Protein AF-A0A6A1QEK7-F1 (afdb_monomer_lite)

Secondary structure (DSSP, 8-state):
-----------S-HHHHHHHHHHHHHHH--S--------TT-SSEEEESEEESB---S--TTS---GGGBSSTT--SEEE-SS-HHHHHTT--BTTB-EEEES---

InterPro domains:
  IPR016125 Peptidase C15, pyroglutamyl peptidase I-like [PF01470] (7-106)
  IPR016125 Peptidase C15, pyroglutamyl peptidase I-like [PTHR23402] (3-106)
  IPR036440 Peptidase C15, pyroglutamyl peptidase I-like superfamily [G3DSA:3.40.630.20] (1-106)
  IPR036440 Peptidase C15, pyroglutamyl peptidase I-like superfamily [SSF53182] (3-106)

pLDDT: mean 95.24, std 3.4, range [68.69, 98.19]

Sequence (106 aa):
MEVELQILQLPVDYREVKQRVTRIWEDLQPQLVVHVGMDPAAKAIFLEQCGKNWGYGDADIRGFHPECGVCLPDGPEVIASGVSMRAVSRRAVVEGVEVAFSRDAG

Organism: Balaenoptera physalus (NCBI:txid9770)

Foldseek 3Di:
DDDDDDDDDDAQDLVRNVVVVVVCCVPVVDPDDDDDDDDPPDQAAEDEFKDAQADQADAGPVRDTDPPRGSDVVDDGMDGDPDDLVVVLVVDDDPPHRYYYDHYPD

Radius of gyration: 15.32 Å; chains: 1; bounding box: 40×28×42 Å

Structure (mmCIF, N/CA/C/O backbone):
data_AF-A0A6A1QEK7-F1
#
_entry.id   AF-A0A6A1QEK7-F1
#
loop_
_atom_site.group_PDB
_atom_site.id
_atom_site.type_symbol
_atom_site.label_atom_id
_atom_site.label_alt_id
_atom_site.label_comp_id
_atom_site.label_asym_id
_atom_site.label_entity_id
_atom_site.label_seq_id
_atom_site.pdbx_PDB_ins_code
_atom_site.Cartn_x
_atom_site.Cartn_y
_atom_site.Cartn_z
_atom_site.occupancy
_atom_site.B_iso_or_equiv
_atom_site.auth_seq_id
_atom_site.auth_comp_id
_atom_site.auth_asym_id
_atom_site.auth_atom_id
_atom_site.pdbx_PDB_model_num
ATOM 1 N N . MET A 1 1 ? -23.387 -10.502 9.669 1.00 68.69 1 MET A N 1
ATOM 2 C CA . MET A 1 1 ? -22.440 -10.816 8.583 1.00 68.69 1 MET A CA 1
ATOM 3 C C . MET A 1 1 ? -21.162 -11.273 9.235 1.00 68.69 1 MET A C 1
ATOM 5 O O . MET A 1 1 ? -20.678 -10.574 10.116 1.00 68.69 1 MET A O 1
ATOM 9 N N . GLU A 1 2 ? -20.688 -12.449 8.859 1.00 87.31 2 GLU A N 1
ATOM 10 C CA . GLU A 1 2 ? -19.377 -12.945 9.260 1.00 87.31 2 GLU A CA 1
ATOM 11 C C . GLU A 1 2 ? -18.343 -12.367 8.290 1.00 87.31 2 GLU A C 1
ATOM 13 O O . GLU A 1 2 ? -18.608 -12.283 7.091 1.00 87.31 2 GLU A O 1
ATOM 18 N N . VAL A 1 3 ? -17.228 -11.868 8.819 1.00 93.44 3 VAL A N 1
ATOM 19 C CA . VAL A 1 3 ? -16.130 -11.320 8.017 1.00 93.44 3 VAL A CA 1
ATOM 20 C C . VAL A 1 3 ? -15.020 -12.356 8.020 1.00 93.44 3 VAL A C 1
ATOM 22 O O . VAL A 1 3 ? -14.473 -12.658 9.079 1.00 93.44 3 VAL A O 1
ATOM 25 N N . GLU A 1 4 ? -14.681 -12.880 6.847 1.00 95.31 4 GLU A N 1
ATOM 26 C CA . GLU A 1 4 ? -13.492 -13.707 6.669 1.00 95.31 4 GLU A CA 1
ATOM 27 C C . GLU A 1 4 ? -12.284 -12.794 6.429 1.00 95.31 4 GLU A C 1
ATOM 29 O O . GLU A 1 4 ? -12.252 -12.019 5.473 1.00 95.31 4 GLU A O 1
ATOM 34 N N . LEU A 1 5 ? -11.294 -12.860 7.321 1.00 96.12 5 LEU A N 1
ATOM 35 C CA . LEU A 1 5 ? -10.054 -12.101 7.197 1.00 96.12 5 LEU A CA 1
ATOM 36 C C . LEU A 1 5 ? -8.957 -12.991 6.613 1.00 96.12 5 LEU A C 1
ATOM 38 O O . LEU A 1 5 ? -8.535 -13.953 7.254 1.00 96.12 5 LEU A O 1
ATOM 42 N N . GLN A 1 6 ? -8.435 -12.613 5.447 1.00 96.56 6 GLN A N 1
ATOM 43 C CA . GLN A 1 6 ? -7.228 -13.210 4.877 1.00 96.56 6 GLN A CA 1
ATOM 44 C C . GLN A 1 6 ? -6.058 -12.227 4.958 1.00 96.56 6 GLN A C 1
ATOM 46 O O . GLN A 1 6 ? -6.164 -11.078 4.530 1.00 96.56 6 GLN A O 1
ATOM 51 N N . ILE A 1 7 ? -4.935 -12.684 5.518 1.00 97.25 7 ILE A N 1
ATOM 52 C CA . ILE A 1 7 ? -3.717 -11.884 5.687 1.00 97.25 7 ILE A CA 1
ATOM 53 C C . ILE A 1 7 ? -2.649 -12.438 4.752 1.00 97.25 7 ILE A C 1
ATOM 55 O O . ILE A 1 7 ? -2.255 -13.598 4.867 1.00 97.25 7 ILE A O 1
ATOM 59 N N . LEU A 1 8 ? -2.167 -11.596 3.841 1.00 97.19 8 LEU A N 1
ATOM 60 C CA . LEU A 1 8 ? -1.175 -11.956 2.834 1.00 97.19 8 LEU A CA 1
ATOM 61 C C . LEU A 1 8 ? -0.005 -10.977 2.888 1.00 97.19 8 LEU A C 1
ATOM 63 O O . LEU A 1 8 ? -0.201 -9.770 3.024 1.00 97.19 8 LEU A O 1
ATOM 67 N N . GLN A 1 9 ? 1.214 -11.495 2.750 1.00 97.12 9 GLN A N 1
ATOM 68 C CA . GLN A 1 9 ? 2.422 -10.677 2.704 1.00 97.12 9 GLN A CA 1
ATOM 69 C C . GLN A 1 9 ? 2.872 -10.460 1.258 1.00 97.12 9 GLN A C 1
ATOM 71 O O . GLN A 1 9 ? 3.000 -11.405 0.470 1.00 97.12 9 GLN A O 1
ATOM 76 N N . LEU 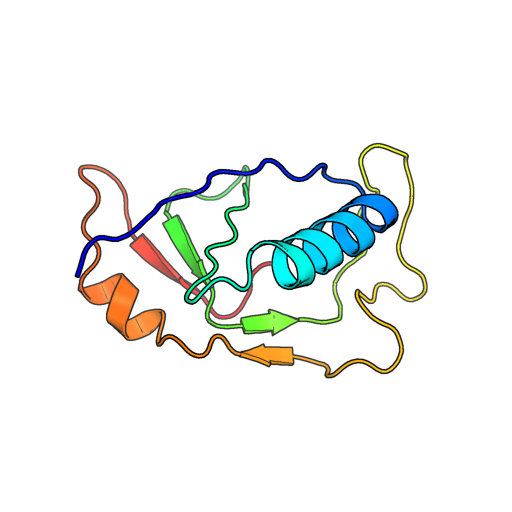A 1 10 ? 3.143 -9.201 0.925 1.00 97.56 10 LEU A N 1
ATOM 77 C CA . LEU A 1 10 ? 3.681 -8.791 -0.366 1.00 97.56 10 LEU A CA 1
ATOM 78 C C . LEU A 1 10 ? 5.174 -8.461 -0.222 1.00 97.56 10 LEU A C 1
ATOM 80 O O . LEU A 1 10 ? 5.558 -7.831 0.765 1.00 97.56 10 LEU A O 1
ATOM 84 N N . PRO A 1 11 ? 6.028 -8.883 -1.171 1.00 97.19 11 PRO A N 1
ATOM 85 C CA . PRO A 1 11 ? 7.415 -8.447 -1.199 1.00 97.19 11 PRO A CA 1
ATOM 86 C C . PRO A 1 11 ? 7.498 -6.981 -1.635 1.00 97.19 11 PRO A C 1
ATOM 88 O O . PRO A 1 11 ? 6.683 -6.516 -2.435 1.00 97.19 11 PRO A O 1
ATOM 91 N N . VAL A 1 12 ? 8.527 -6.274 -1.168 1.00 96.81 12 VAL A N 1
ATOM 92 C CA . VAL A 1 12 ? 8.904 -4.956 -1.701 1.00 96.81 12 VAL A CA 1
ATOM 93 C C . VAL A 1 12 ? 9.664 -5.178 -3.015 1.00 96.81 12 VAL A C 1
ATOM 95 O O . VAL A 1 12 ? 10.877 -5.030 -3.078 1.00 96.81 12 VAL A O 1
ATOM 98 N N . ASP A 1 13 ? 8.944 -5.649 -4.035 1.00 97.69 13 ASP A N 1
ATOM 99 C CA . ASP A 1 13 ? 9.411 -5.931 -5.399 1.00 97.69 13 ASP A CA 1
ATOM 100 C C . ASP A 1 13 ? 8.323 -5.490 -6.381 1.00 97.69 13 ASP A C 1
ATOM 102 O O . ASP A 1 13 ? 7.211 -6.027 -6.363 1.00 97.69 13 ASP A O 1
ATOM 106 N N . TYR A 1 14 ? 8.628 -4.516 -7.240 1.00 96.06 14 TYR A N 1
ATOM 107 C CA . TYR A 1 14 ? 7.613 -3.882 -8.089 1.00 96.06 14 TYR A CA 1
ATOM 108 C C . TYR A 1 14 ? 6.994 -4.842 -9.110 1.00 96.06 14 TYR A C 1
ATOM 110 O O . TYR A 1 14 ? 5.808 -4.746 -9.436 1.00 96.06 14 TYR A O 1
ATOM 118 N N . ARG A 1 15 ? 7.781 -5.782 -9.639 1.00 94.94 15 ARG A N 1
ATOM 119 C CA . ARG A 1 15 ? 7.319 -6.701 -10.690 1.00 94.94 15 ARG A CA 1
ATOM 120 C C . ARG A 1 15 ? 6.492 -7.822 -10.084 1.00 94.94 15 ARG A C 1
ATOM 122 O O . ARG A 1 15 ? 5.448 -8.191 -10.623 1.00 94.94 15 ARG A O 1
ATOM 129 N N . GLU A 1 16 ? 6.951 -8.344 -8.956 1.00 97.38 16 GLU A N 1
ATOM 130 C CA . GLU A 1 16 ? 6.295 -9.435 -8.257 1.00 97.38 16 GLU A CA 1
ATOM 131 C C . GLU A 1 16 ? 5.002 -8.979 -7.572 1.00 97.38 16 GLU A C 1
ATOM 133 O O . GLU A 1 16 ? 3.987 -9.675 -7.667 1.00 97.38 16 GLU A O 1
ATOM 138 N N . VAL A 1 17 ? 4.991 -7.795 -6.942 1.00 96.38 17 VAL A N 1
ATOM 139 C CA . VAL A 1 17 ? 3.790 -7.274 -6.274 1.00 96.38 17 VAL A CA 1
ATOM 140 C C . VAL A 1 17 ? 2.646 -7.072 -7.262 1.00 96.38 17 VAL A C 1
ATOM 142 O O . VAL A 1 17 ? 1.517 -7.455 -6.960 1.00 96.38 17 VAL A O 1
ATOM 145 N N . LYS A 1 18 ? 2.938 -6.577 -8.474 1.00 94.12 18 LYS A N 1
ATOM 146 C CA . LYS A 1 18 ? 1.943 -6.412 -9.540 1.00 94.12 18 LYS A CA 1
ATOM 147 C C . LYS A 1 18 ? 1.243 -7.735 -9.847 1.00 94.12 18 LYS A C 1
ATOM 149 O O . LYS A 1 18 ? 0.020 -7.799 -9.831 1.00 94.12 18 LYS A O 1
ATOM 154 N N . GLN A 1 19 ? 2.011 -8.803 -10.061 1.00 96.75 19 GLN A N 1
ATOM 155 C CA . GLN A 1 19 ? 1.462 -10.126 -10.371 1.00 96.75 19 GLN A CA 1
ATOM 156 C C . GLN A 1 19 ? 0.681 -10.727 -9.198 1.00 96.75 19 GLN A C 1
ATOM 158 O O . GLN A 1 19 ? -0.388 -11.303 -9.397 1.00 96.75 19 GLN A O 1
ATOM 163 N N . ARG A 1 20 ? 1.207 -10.606 -7.972 1.00 97.69 20 ARG A N 1
ATOM 164 C CA . ARG A 1 20 ? 0.566 -11.160 -6.772 1.00 97.69 20 AR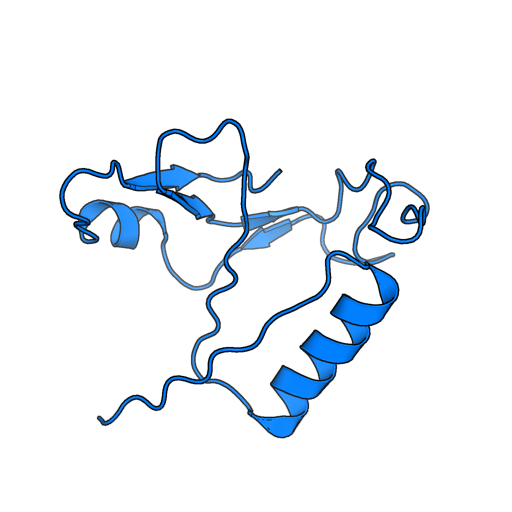G A CA 1
ATOM 165 C C . ARG A 1 20 ? -0.753 -10.463 -6.465 1.00 97.69 20 ARG A C 1
ATOM 167 O O . ARG A 1 20 ? -1.736 -11.147 -6.211 1.00 97.69 20 ARG A O 1
ATOM 174 N N . VAL A 1 21 ? -0.788 -9.132 -6.523 1.00 96.62 21 VAL A N 1
ATOM 175 C CA . VAL A 1 21 ? -2.017 -8.367 -6.283 1.00 96.62 21 VAL A CA 1
ATOM 176 C C . VAL A 1 21 ? -3.079 -8.737 -7.314 1.00 96.62 21 VAL A C 1
ATOM 178 O O . VAL A 1 21 ? -4.200 -9.024 -6.912 1.00 96.62 21 VAL A O 1
ATOM 181 N N . THR A 1 22 ? -2.744 -8.827 -8.607 1.00 96.50 22 THR A N 1
ATOM 182 C CA . THR A 1 22 ? -3.708 -9.261 -9.633 1.00 96.50 22 THR A CA 1
ATOM 183 C C . THR A 1 22 ? -4.337 -10.615 -9.294 1.00 96.50 22 THR A C 1
ATOM 185 O O . THR A 1 22 ? -5.560 -10.711 -9.255 1.00 96.50 22 THR A O 1
ATOM 188 N N . ARG A 1 23 ? -3.527 -11.622 -8.941 1.00 97.56 23 ARG A N 1
ATOM 189 C CA . ARG A 1 23 ? -4.035 -12.956 -8.569 1.00 97.56 23 ARG A CA 1
ATOM 190 C C . ARG A 1 23 ? -4.911 -12.936 -7.321 1.00 97.56 23 ARG A C 1
ATOM 192 O O . ARG A 1 23 ? -5.943 -13.583 -7.300 1.00 97.56 23 ARG A O 1
ATOM 199 N N . ILE A 1 24 ? -4.549 -12.151 -6.303 1.00 96.88 24 ILE A N 1
ATOM 200 C CA . ILE A 1 24 ? -5.370 -11.989 -5.089 1.00 96.88 24 ILE A CA 1
ATOM 201 C C . ILE A 1 24 ? -6.781 -11.507 -5.449 1.00 96.88 24 ILE A C 1
ATOM 203 O O . ILE A 1 24 ? -7.761 -12.027 -4.921 1.00 96.88 24 ILE A O 1
ATOM 207 N N . TRP A 1 25 ? -6.895 -10.530 -6.351 1.00 97.19 25 TRP A N 1
ATOM 208 C CA . TRP A 1 25 ? -8.193 -10.024 -6.799 1.00 97.19 25 TRP A CA 1
ATOM 209 C C . TRP A 1 25 ? -8.974 -11.044 -7.634 1.00 97.19 25 TRP A C 1
ATOM 211 O O . TRP A 1 25 ? -10.188 -11.146 -7.467 1.00 97.19 25 TRP A O 1
ATOM 221 N N . GLU A 1 26 ? -8.294 -11.785 -8.510 1.00 97.88 26 GLU A N 1
ATOM 222 C CA . GLU A 1 26 ? -8.900 -12.827 -9.348 1.00 97.88 26 GLU A CA 1
ATOM 223 C C . GLU A 1 26 ? -9.403 -14.015 -8.515 1.00 97.88 26 GLU A C 1
ATOM 225 O O . GLU A 1 26 ? -10.543 -14.443 -8.691 1.00 97.88 26 GLU A O 1
ATOM 230 N N . ASP A 1 27 ? -8.585 -14.499 -7.580 1.00 97.44 27 ASP A N 1
ATOM 231 C CA . ASP A 1 27 ? -8.838 -15.723 -6.819 1.00 97.44 27 ASP A CA 1
ATOM 232 C C . ASP A 1 27 ? -9.782 -15.495 -5.629 1.00 97.44 27 ASP A C 1
ATOM 234 O O . ASP A 1 27 ? -10.634 -16.336 -5.347 1.00 97.44 27 ASP A O 1
ATOM 238 N N . LEU A 1 28 ? -9.629 -14.375 -4.907 1.00 96.25 28 LEU A N 1
ATOM 239 C CA . LEU A 1 28 ? -10.364 -14.132 -3.656 1.00 96.25 28 LEU A CA 1
ATOM 240 C C . LEU A 1 28 ? -11.581 -13.221 -3.820 1.00 96.25 28 LEU A C 1
ATOM 242 O O . LEU A 1 28 ? -12.445 -13.216 -2.947 1.00 96.25 28 LEU A O 1
ATOM 246 N N . GLN A 1 29 ? -11.632 -12.420 -4.890 1.00 96.50 29 GLN A N 1
ATOM 247 C CA . GLN A 1 29 ? -12.694 -11.439 -5.154 1.00 96.50 29 GLN A CA 1
ATOM 248 C C . GLN A 1 29 ? -13.124 -10.646 -3.893 1.00 96.50 29 GLN A C 1
ATOM 250 O O . GLN A 1 29 ? -14.303 -10.645 -3.520 1.00 96.50 29 GLN A O 1
ATOM 255 N N . PRO A 1 30 ? -12.178 -9.988 -3.192 1.00 96.31 30 PRO A N 1
ATOM 256 C CA . PRO A 1 30 ? -12.428 -9.426 -1.870 1.00 96.31 30 PRO A CA 1
ATOM 257 C C . PRO A 1 30 ? -13.440 -8.273 -1.906 1.00 96.31 30 PRO A C 1
ATOM 259 O O . PRO A 1 30 ? -13.427 -7.428 -2.800 1.00 96.31 30 PRO A O 1
ATOM 262 N N . GLN A 1 31 ? -14.279 -8.183 -0.869 1.00 95.62 31 GLN A N 1
ATOM 263 C CA . GLN A 1 31 ? -15.221 -7.066 -0.692 1.00 95.62 31 GLN A CA 1
ATOM 264 C C . GLN A 1 31 ? -14.537 -5.783 -0.188 1.00 95.62 31 GLN A C 1
ATOM 266 O O . GLN A 1 31 ? -15.031 -4.679 -0.414 1.00 95.62 31 GLN A O 1
ATOM 271 N N . LEU A 1 32 ? -13.415 -5.929 0.523 1.00 95.25 32 LEU A N 1
ATOM 272 C CA . LEU A 1 32 ? -12.589 -4.847 1.049 1.00 95.25 32 LEU A CA 1
ATOM 273 C C . LEU A 1 32 ? -11.128 -5.299 1.055 1.00 95.25 32 LEU A C 1
ATOM 275 O O . LEU A 1 32 ? -10.828 -6.411 1.483 1.00 95.25 32 LEU A O 1
ATOM 279 N N . VAL A 1 33 ? -10.224 -4.410 0.645 1.00 96.50 33 VAL A N 1
ATOM 280 C CA . VAL A 1 33 ? -8.776 -4.620 0.735 1.00 96.50 33 VAL A CA 1
ATOM 281 C C . VAL A 1 33 ? -8.165 -3.505 1.574 1.00 96.50 33 VAL A C 1
ATOM 283 O O . VAL A 1 33 ? -8.447 -2.327 1.352 1.00 96.50 33 VAL A O 1
ATOM 286 N N . VAL A 1 34 ? -7.321 -3.882 2.534 1.00 96.25 34 VAL A N 1
ATOM 287 C CA . VAL A 1 34 ? -6.528 -2.954 3.346 1.00 96.25 34 VAL A CA 1
ATOM 288 C C . VAL A 1 34 ? -5.055 -3.236 3.070 1.00 96.25 34 VAL A C 1
ATOM 290 O O . VAL A 1 34 ? -4.529 -4.265 3.487 1.00 96.25 34 VAL A O 1
ATOM 293 N N . HIS A 1 35 ? -4.395 -2.331 2.349 1.00 96.56 35 HIS A N 1
ATOM 294 C CA . HIS A 1 35 ? -2.945 -2.370 2.172 1.00 96.56 35 HIS A CA 1
ATOM 295 C C . HIS A 1 35 ? -2.277 -1.662 3.350 1.00 96.56 35 HIS A C 1
ATOM 297 O O . HIS A 1 35 ? -2.655 -0.544 3.694 1.00 96.56 35 HIS A O 1
ATOM 303 N N . VAL A 1 36 ? -1.289 -2.316 3.960 1.00 95.88 36 VAL A N 1
ATOM 304 C CA . VAL A 1 36 ? -0.517 -1.766 5.078 1.00 95.88 36 VAL A CA 1
ATOM 305 C C . VAL A 1 36 ? 0.941 -1.667 4.647 1.00 95.88 36 VAL A C 1
ATOM 307 O O . VAL A 1 36 ? 1.519 -2.651 4.188 1.00 95.88 36 VAL A O 1
ATOM 310 N N . GLY A 1 37 ? 1.509 -0.472 4.781 1.00 95.00 37 GLY A N 1
ATOM 311 C CA . GLY A 1 37 ? 2.919 -0.181 4.534 1.00 95.00 37 GLY A CA 1
ATOM 312 C C . GLY A 1 37 ? 3.614 0.300 5.805 1.00 95.00 37 GLY A C 1
ATOM 313 O O . GLY A 1 37 ? 2.961 0.598 6.805 1.00 95.00 37 GLY A O 1
ATOM 314 N N . MET A 1 38 ? 4.943 0.366 5.761 1.00 92.56 38 MET A N 1
ATOM 315 C CA . MET A 1 38 ? 5.763 0.924 6.834 1.00 92.56 38 MET A CA 1
ATOM 316 C C . MET A 1 38 ? 6.444 2.196 6.334 1.00 92.56 38 MET A C 1
ATOM 318 O O . MET A 1 38 ? 7.134 2.156 5.320 1.00 92.56 38 MET A O 1
ATOM 322 N N . ASP A 1 39 ? 6.307 3.277 7.095 1.00 91.56 39 ASP A N 1
ATOM 323 C CA . ASP A 1 39 ? 7.175 4.450 7.019 1.00 91.56 39 ASP A CA 1
ATOM 324 C C . ASP A 1 39 ? 8.047 4.476 8.292 1.00 91.56 39 ASP A C 1
ATOM 326 O O . ASP A 1 39 ? 7.508 4.638 9.392 1.00 91.56 39 ASP A O 1
ATOM 330 N N . PRO A 1 40 ? 9.380 4.300 8.185 1.00 89.56 40 PRO A N 1
ATOM 331 C CA . PRO A 1 40 ? 10.287 4.314 9.334 1.00 89.56 40 PRO A CA 1
ATOM 332 C C . PRO A 1 40 ? 10.275 5.618 10.145 1.00 89.56 40 PRO A C 1
ATOM 334 O O . PRO A 1 40 ? 10.694 5.618 11.303 1.00 89.56 40 PRO A O 1
ATOM 337 N N . ALA A 1 41 ? 9.841 6.732 9.549 1.00 90.31 41 ALA A N 1
ATOM 338 C CA . ALA A 1 41 ? 9.772 8.034 10.203 1.00 90.31 41 ALA A CA 1
ATOM 339 C C . ALA A 1 41 ? 8.400 8.317 10.841 1.00 90.31 41 ALA A C 1
ATOM 341 O O . ALA A 1 41 ? 8.281 9.256 11.641 1.00 90.31 41 ALA A O 1
ATOM 342 N N . ALA A 1 42 ? 7.372 7.527 10.518 1.00 90.25 42 ALA A N 1
ATOM 343 C CA . ALA A 1 42 ? 6.022 7.755 11.006 1.00 90.25 42 ALA A CA 1
ATOM 344 C C . ALA A 1 42 ? 5.919 7.535 12.523 1.00 90.25 42 ALA A C 1
ATOM 346 O O . ALA A 1 42 ? 6.380 6.541 13.083 1.00 90.25 42 ALA A O 1
ATOM 347 N N . LYS A 1 43 ? 5.259 8.482 13.198 1.00 91.50 43 LYS A N 1
ATOM 348 C CA . LYS A 1 43 ? 4.955 8.431 14.643 1.00 91.50 43 LYS A CA 1
ATOM 349 C C . LYS A 1 43 ? 3.477 8.156 14.935 1.00 91.50 43 LYS A C 1
ATOM 351 O O . LYS A 1 43 ? 3.065 8.166 16.090 1.00 91.50 43 LYS A O 1
ATOM 356 N N . ALA A 1 44 ? 2.695 7.947 13.882 1.00 95.12 44 ALA A N 1
ATOM 357 C CA . ALA A 1 44 ? 1.253 7.768 13.894 1.00 95.12 44 ALA A CA 1
ATOM 358 C C . ALA A 1 44 ? 0.859 6.748 12.818 1.00 95.12 44 ALA A C 1
ATOM 360 O O . ALA A 1 44 ? 1.625 6.484 11.889 1.00 95.12 44 ALA A O 1
ATOM 361 N N . ILE A 1 45 ? -0.350 6.203 12.920 1.00 96.38 45 ILE A N 1
ATOM 362 C CA . ILE A 1 45 ? -0.977 5.448 11.835 1.00 96.38 45 ILE A CA 1
ATOM 363 C C . ILE A 1 45 ? -1.607 6.457 10.879 1.00 96.38 45 ILE A C 1
ATOM 365 O O . ILE A 1 45 ? -2.563 7.145 11.243 1.00 96.38 45 ILE A O 1
ATOM 369 N N . PHE A 1 46 ? -1.103 6.525 9.652 1.00 97.06 46 PHE A N 1
ATOM 370 C CA . PHE A 1 46 ? -1.701 7.339 8.601 1.00 97.06 46 PHE A CA 1
ATOM 371 C C . PHE A 1 46 ? -2.691 6.519 7.772 1.00 97.06 46 PHE A C 1
ATOM 373 O O . PHE A 1 46 ? -2.402 5.411 7.324 1.00 97.06 46 PHE A O 1
ATOM 380 N N . LEU A 1 47 ? -3.893 7.066 7.597 1.00 97.56 47 LEU A N 1
ATOM 381 C CA . LEU A 1 47 ? -4.932 6.518 6.735 1.00 97.56 47 LEU A CA 1
ATOM 382 C C . LEU A 1 47 ? -4.962 7.308 5.426 1.00 97.56 47 LEU A C 1
ATOM 384 O O . LEU A 1 47 ? -5.425 8.455 5.388 1.00 97.56 47 LEU A O 1
ATOM 388 N N . GLU A 1 48 ? -4.483 6.673 4.360 1.00 97.94 48 GLU A N 1
ATOM 389 C CA . GLU A 1 48 ? -4.273 7.308 3.059 1.00 97.94 48 GLU A CA 1
ATOM 390 C C . GLU A 1 48 ? -5.546 7.382 2.217 1.00 97.94 48 GLU A C 1
ATOM 392 O O . GLU A 1 48 ? -6.184 6.376 1.898 1.00 97.94 48 GLU A O 1
ATOM 397 N N . GLN A 1 49 ? -5.931 8.596 1.819 1.00 98.19 49 GLN A N 1
ATOM 398 C CA . GLN A 1 49 ? -7.120 8.808 0.993 1.00 98.19 49 GLN A CA 1
ATOM 399 C C . GLN A 1 49 ? -6.905 8.463 -0.478 1.00 98.19 49 GLN A C 1
ATOM 401 O O . GLN A 1 49 ? -7.884 8.186 -1.174 1.00 98.19 49 GLN A O 1
ATOM 406 N N . CYS A 1 50 ? -5.672 8.544 -0.971 1.00 97.38 50 CYS A N 1
ATOM 407 C CA . CYS A 1 50 ? -5.357 8.341 -2.377 1.00 97.38 50 CYS A CA 1
ATOM 408 C C . CYS A 1 50 ? -3.933 7.825 -2.580 1.00 97.38 50 CYS A C 1
ATOM 410 O O . CYS A 1 50 ? -3.053 8.103 -1.772 1.00 97.38 50 CYS A O 1
ATOM 412 N N . GLY A 1 51 ? -3.728 7.114 -3.688 1.00 96.50 51 GLY A N 1
ATOM 413 C CA . GLY A 1 51 ? -2.414 6.716 -4.185 1.00 96.50 51 GLY A CA 1
ATOM 414 C C . GLY A 1 51 ? -2.071 7.489 -5.454 1.00 96.50 51 GLY A C 1
ATOM 415 O O . GLY A 1 51 ? -2.946 7.714 -6.296 1.00 96.50 51 GLY A O 1
ATOM 416 N N . LYS A 1 52 ? -0.810 7.900 -5.578 1.00 97.00 52 LYS A N 1
ATOM 417 C CA . LYS A 1 52 ? -0.272 8.582 -6.758 1.00 97.00 52 LYS A CA 1
ATOM 418 C C . LYS A 1 52 ? 0.397 7.570 -7.681 1.00 97.00 52 LYS A C 1
ATOM 420 O O . LYS A 1 52 ? 0.981 6.591 -7.232 1.00 97.00 52 LYS A O 1
ATOM 425 N N . ASN A 1 53 ? 0.329 7.829 -8.979 1.00 96.75 53 ASN A N 1
ATOM 426 C CA . ASN A 1 53 ? 0.990 7.018 -9.997 1.00 96.75 53 ASN A CA 1
ATOM 427 C C . ASN A 1 53 ? 2.439 7.455 -10.263 1.00 96.75 53 ASN A C 1
ATOM 429 O O . ASN A 1 53 ? 3.073 6.952 -11.179 1.00 96.75 53 ASN A O 1
ATOM 433 N N . TRP A 1 54 ? 2.963 8.397 -9.489 1.00 95.06 54 TRP A N 1
ATOM 434 C CA . TRP A 1 54 ? 4.312 8.946 -9.597 1.00 95.06 54 TRP A CA 1
ATOM 435 C C . TRP A 1 54 ? 4.991 8.922 -8.227 1.00 95.06 54 TRP A C 1
ATOM 437 O O . TRP A 1 54 ? 4.322 8.704 -7.222 1.00 95.06 54 TRP A O 1
ATOM 447 N N . GLY A 1 55 ? 6.305 9.161 -8.194 1.00 93.62 55 GLY A N 1
ATOM 448 C CA . GLY A 1 55 ? 7.103 9.140 -6.956 1.00 93.62 55 GLY A CA 1
ATOM 449 C C . GLY A 1 55 ? 7.915 7.857 -6.776 1.00 93.62 55 GLY A C 1
ATOM 450 O O . GLY A 1 55 ? 8.638 7.710 -5.798 1.00 93.62 55 GLY A O 1
ATOM 451 N N . TYR A 1 56 ? 7.866 6.953 -7.756 1.00 94.44 56 TYR A N 1
ATOM 452 C CA . TYR A 1 56 ? 8.556 5.667 -7.725 1.00 94.44 56 TYR A CA 1
ATOM 453 C C . TYR A 1 56 ? 10.042 5.814 -8.085 1.00 94.44 56 TYR A C 1
ATOM 455 O O . TYR A 1 56 ? 10.490 5.368 -9.139 1.00 94.44 56 TYR A O 1
ATOM 463 N N . GLY A 1 57 ? 10.794 6.501 -7.225 1.00 92.25 57 GLY A N 1
ATOM 464 C CA . GLY A 1 57 ? 12.223 6.771 -7.410 1.00 92.25 57 GLY A CA 1
ATOM 465 C C . GLY A 1 57 ? 13.156 5.770 -6.728 1.00 92.25 57 GLY A C 1
ATOM 466 O O . GLY A 1 57 ? 14.315 5.674 -7.122 1.00 92.25 57 GLY A O 1
ATOM 467 N N . ASP A 1 58 ? 12.664 5.026 -5.736 1.00 94.25 58 ASP A N 1
ATOM 468 C CA . ASP A 1 58 ? 13.486 4.128 -4.926 1.00 94.25 58 ASP A CA 1
ATOM 469 C C . ASP A 1 58 ? 13.600 2.725 -5.526 1.00 94.25 58 ASP A C 1
ATOM 471 O O . ASP A 1 58 ? 12.643 2.176 -6.085 1.00 94.25 58 ASP A O 1
ATOM 475 N N . ALA A 1 59 ? 14.781 2.133 -5.345 1.00 96.69 59 ALA A N 1
ATOM 476 C CA . ALA A 1 59 ? 15.068 0.751 -5.691 1.00 96.69 59 ALA A CA 1
ATOM 477 C C . ALA A 1 59 ? 14.247 -0.221 -4.835 1.00 96.69 59 ALA A C 1
ATOM 479 O O . ALA A 1 59 ? 14.181 -0.085 -3.613 1.00 96.69 59 ALA A O 1
ATOM 480 N N . ASP A 1 60 ? 13.706 -1.264 -5.458 1.00 97.19 60 ASP A N 1
ATOM 481 C CA . ASP A 1 60 ? 13.129 -2.385 -4.719 1.00 97.19 60 ASP A CA 1
ATOM 482 C C . ASP A 1 60 ? 14.203 -3.323 -4.128 1.00 97.19 60 ASP A C 1
ATOM 484 O O . ASP A 1 60 ? 15.409 -3.123 -4.306 1.00 97.19 60 ASP A O 1
ATOM 488 N N . ILE A 1 61 ? 13.789 -4.393 -3.436 1.00 97.31 61 ILE A N 1
ATOM 489 C CA . ILE A 1 61 ? 14.718 -5.354 -2.799 1.00 97.31 61 ILE A CA 1
ATOM 490 C C . ILE A 1 61 ? 15.634 -6.088 -3.789 1.00 97.31 61 ILE A C 1
ATOM 492 O O . ILE A 1 61 ? 16.563 -6.778 -3.369 1.00 97.31 61 ILE A O 1
ATOM 496 N N . ARG A 1 62 ? 15.376 -5.976 -5.097 1.00 97.31 62 ARG A N 1
ATOM 497 C CA . ARG A 1 62 ? 16.204 -6.536 -6.170 1.00 97.31 62 ARG A CA 1
ATOM 498 C C . ARG A 1 62 ? 16.959 -5.458 -6.951 1.00 97.31 62 ARG A C 1
ATOM 500 O O . ARG A 1 62 ? 17.557 -5.776 -7.979 1.00 97.31 62 ARG A O 1
ATOM 507 N N . GLY A 1 63 ? 16.943 -4.206 -6.493 1.00 97.31 63 GLY A N 1
ATOM 508 C CA . GLY A 1 63 ? 17.604 -3.082 -7.152 1.00 97.31 63 GLY A CA 1
ATOM 509 C C . GLY A 1 63 ? 16.854 -2.539 -8.374 1.00 97.31 63 GLY A C 1
ATOM 510 O O . GLY A 1 63 ? 17.420 -1.745 -9.129 1.00 97.31 63 GLY A O 1
ATOM 511 N N . PHE A 1 64 ? 15.619 -2.981 -8.626 1.00 96.38 64 PHE A N 1
ATOM 512 C CA . PHE A 1 64 ? 14.842 -2.535 -9.779 1.00 96.38 64 PHE A CA 1
ATOM 513 C C . PHE A 1 64 ? 14.139 -1.202 -9.492 1.00 96.38 64 PHE A C 1
ATOM 515 O O . PHE A 1 64 ? 13.664 -0.965 -8.385 1.00 96.38 64 PHE A O 1
ATOM 522 N N . HIS A 1 65 ? 14.072 -0.354 -10.520 1.00 94.62 65 HIS A N 1
ATOM 523 C CA . HIS A 1 65 ? 13.436 0.961 -10.486 1.00 94.62 65 HIS A CA 1
ATOM 524 C C . HIS A 1 65 ? 12.392 1.040 -11.607 1.00 94.62 65 HIS A C 1
ATOM 526 O O . HIS A 1 65 ? 12.707 0.646 -12.737 1.00 94.62 65 HIS A O 1
ATOM 532 N N . PRO A 1 66 ? 11.178 1.550 -11.346 1.00 93.75 66 PRO A N 1
ATOM 533 C CA . PRO A 1 66 ? 10.185 1.753 -12.392 1.00 93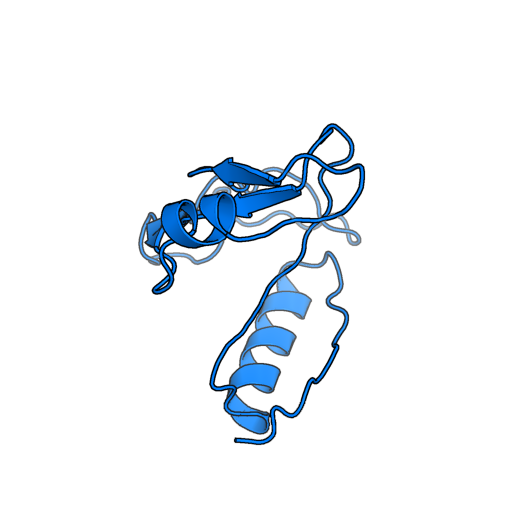.75 66 PRO A CA 1
ATOM 534 C C . PRO A 1 66 ? 10.631 2.805 -13.413 1.00 93.75 66 PRO A C 1
ATOM 536 O O . PRO A 1 66 ? 11.174 3.855 -13.065 1.00 93.75 66 PRO A O 1
ATOM 539 N N . GLU A 1 67 ? 10.385 2.531 -14.693 1.00 91.56 67 GLU A N 1
ATOM 540 C CA . GLU A 1 67 ? 10.675 3.485 -15.763 1.00 91.56 67 GLU A CA 1
ATOM 541 C C . GLU A 1 67 ? 9.868 4.771 -15.566 1.00 91.56 67 GLU A C 1
ATOM 543 O O . GLU A 1 67 ? 8.701 4.738 -15.173 1.00 91.56 67 GLU A O 1
ATOM 548 N N . CYS A 1 68 ? 10.503 5.918 -15.819 1.00 92.50 68 CYS A N 1
ATOM 549 C CA . CYS A 1 68 ? 9.907 7.248 -15.655 1.00 92.50 68 CYS A CA 1
ATOM 550 C C . CYS A 1 68 ? 9.373 7.555 -14.238 1.00 92.50 68 CYS A C 1
ATOM 552 O O . CYS A 1 68 ? 8.681 8.556 -14.061 1.00 92.50 68 CYS A O 1
ATOM 554 N N . GLY A 1 69 ? 9.692 6.731 -13.232 1.00 94.50 69 GLY A N 1
ATOM 555 C CA . GLY A 1 69 ? 9.245 6.924 -11.853 1.00 94.50 69 GLY A CA 1
ATOM 556 C C . GLY A 1 69 ? 7.734 6.788 -11.655 1.00 94.50 69 GLY A C 1
ATOM 557 O O . GLY A 1 69 ? 7.185 7.418 -10.744 1.00 94.50 69 GLY A O 1
ATOM 558 N N . VAL A 1 70 ? 7.063 5.991 -12.500 1.00 95.44 70 VAL A N 1
ATOM 559 C CA . VAL A 1 70 ? 5.610 5.762 -12.437 1.00 95.44 70 VAL A CA 1
ATOM 560 C C . VAL A 1 70 ? 5.238 4.319 -12.085 1.00 95.44 70 VAL A C 1
ATOM 562 O O . VAL A 1 70 ? 5.950 3.382 -12.438 1.00 95.44 70 VAL A O 1
ATOM 56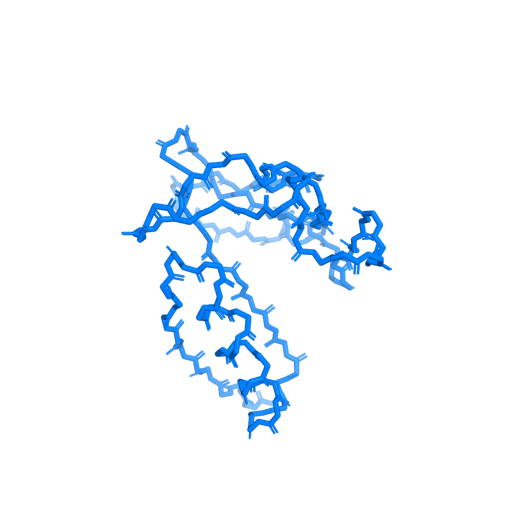5 N N . CYS A 1 71 ? 4.098 4.126 -11.412 1.00 93.31 71 CYS A N 1
ATOM 566 C CA . CYS A 1 71 ? 3.606 2.796 -11.016 1.00 93.31 71 CYS A CA 1
ATOM 567 C C . CYS A 1 71 ? 3.078 1.994 -12.213 1.00 93.31 71 CYS A C 1
ATOM 569 O O . CYS A 1 71 ? 3.405 0.822 -12.415 1.00 93.31 71 CYS A O 1
ATOM 571 N N . LEU A 1 72 ? 2.230 2.642 -13.011 1.00 92.38 72 LEU A N 1
ATOM 572 C CA . LEU A 1 72 ? 1.550 2.079 -14.164 1.00 92.38 72 LEU A CA 1
ATOM 573 C C . LEU A 1 72 ? 1.626 3.079 -15.326 1.00 92.38 72 LEU A C 1
ATOM 575 O O . LEU A 1 72 ? 0.970 4.125 -15.265 1.00 92.38 72 LEU A O 1
ATOM 579 N N . PRO A 1 73 ? 2.385 2.770 -16.392 1.00 92.56 73 PRO A N 1
ATOM 580 C CA . PRO A 1 73 ? 2.371 3.563 -17.616 1.00 92.56 73 PRO A CA 1
ATOM 581 C C . PRO A 1 73 ? 0.943 3.746 -18.139 1.00 92.56 73 PRO A C 1
ATOM 583 O O . PRO A 1 73 ? 0.145 2.809 -18.087 1.00 92.56 73 PRO A O 1
ATOM 586 N N . ASP A 1 74 ? 0.624 4.963 -18.582 1.00 93.38 74 ASP A N 1
ATOM 587 C CA . ASP A 1 74 ? -0.704 5.375 -19.069 1.00 93.38 74 ASP A CA 1
ATOM 588 C C . ASP A 1 74 ? -1.856 5.223 -18.050 1.00 93.38 74 ASP A C 1
ATOM 590 O O . ASP A 1 74 ? -3.033 5.360 -18.390 1.00 93.38 74 ASP A O 1
ATOM 594 N N . GLY A 1 75 ? -1.530 4.957 -16.781 1.00 93.69 75 GLY A N 1
ATOM 595 C CA . GLY A 1 75 ? -2.484 4.921 -15.680 1.00 93.69 75 GLY A CA 1
ATOM 596 C C . GLY A 1 75 ? -2.933 6.320 -15.232 1.00 93.69 75 GLY A C 1
ATOM 597 O O . GLY A 1 75 ? -2.262 7.316 -15.516 1.00 93.69 75 GLY A O 1
ATOM 598 N N . PRO A 1 76 ? -4.051 6.418 -14.489 1.00 96.88 76 PRO A N 1
ATOM 599 C CA . PRO A 1 76 ? -4.496 7.686 -13.914 1.00 96.88 76 PRO A CA 1
ATOM 600 C C . PRO A 1 76 ? -3.434 8.255 -12.969 1.00 96.88 76 PRO A C 1
ATOM 602 O O . PRO A 1 76 ? -2.784 7.503 -12.252 1.00 96.88 76 PRO A O 1
ATOM 605 N N . GLU A 1 77 ? -3.290 9.581 -12.914 1.00 96.50 77 GLU A N 1
ATOM 606 C CA . GLU A 1 77 ? -2.299 10.230 -12.039 1.00 96.50 77 GLU A CA 1
ATOM 607 C C . GLU A 1 77 ? -2.524 9.921 -10.554 1.00 96.50 77 GLU A C 1
ATOM 609 O O . GLU A 1 77 ? -1.569 9.787 -9.788 1.00 96.50 77 GLU A O 1
ATOM 614 N N . VAL A 1 78 ? -3.791 9.822 -10.149 1.00 97.19 78 VAL A N 1
ATOM 615 C CA . VAL A 1 78 ? -4.214 9.576 -8.771 1.00 97.19 78 VAL A CA 1
ATOM 616 C C . VAL A 1 78 ? -5.434 8.663 -8.775 1.00 97.19 78 VAL A C 1
ATOM 618 O O . VAL A 1 78 ? -6.373 8.867 -9.546 1.00 97.19 78 VAL A O 1
ATOM 621 N N . ILE A 1 79 ? -5.456 7.698 -7.858 1.00 96.69 79 ILE A N 1
ATOM 622 C CA . ILE A 1 79 ? -6.654 6.928 -7.510 1.00 96.69 79 ILE A CA 1
ATOM 623 C C . ILE A 1 79 ? -7.066 7.250 -6.076 1.00 96.69 79 ILE A C 1
ATOM 625 O O . ILE A 1 79 ? -6.227 7.317 -5.180 1.00 96.69 79 ILE A O 1
ATOM 629 N N . ALA A 1 80 ? -8.359 7.464 -5.845 1.00 97.06 80 ALA A N 1
ATOM 630 C CA . ALA A 1 80 ? -8.891 7.721 -4.511 1.00 97.06 80 ALA A CA 1
ATOM 631 C C . ALA A 1 80 ? -9.487 6.443 -3.911 1.00 97.06 80 ALA A C 1
ATOM 633 O O . ALA A 1 80 ? -10.167 5.681 -4.596 1.00 97.06 80 ALA A O 1
ATOM 634 N N . SER A 1 81 ? -9.279 6.239 -2.611 1.00 97.19 81 SER A N 1
ATOM 635 C CA . SER A 1 81 ? -9.989 5.213 -1.855 1.00 97.19 81 SER A CA 1
ATOM 636 C C . SER A 1 81 ? -11.493 5.485 -1.885 1.00 97.19 81 SER A C 1
ATOM 638 O O . SER A 1 81 ? -11.934 6.611 -1.641 1.00 97.19 81 SER A O 1
ATOM 640 N N . GLY A 1 82 ? -12.286 4.440 -2.135 1.00 96.62 82 GLY A N 1
ATOM 641 C CA . GLY A 1 82 ? -13.748 4.502 -2.030 1.00 96.62 82 GLY A CA 1
ATOM 642 C C . GLY A 1 82 ? -14.242 4.708 -0.592 1.00 96.62 82 GLY A C 1
ATOM 643 O O . GLY A 1 82 ? -15.395 5.077 -0.377 1.00 96.62 82 GLY A O 1
ATOM 644 N N . VAL A 1 83 ? -13.370 4.508 0.403 1.00 96.25 83 VAL A N 1
ATOM 645 C CA . VAL A 1 83 ? -13.651 4.758 1.818 1.00 96.25 83 VAL A CA 1
ATOM 646 C C . VAL A 1 83 ? -13.107 6.133 2.215 1.00 96.25 83 VAL A C 1
ATOM 648 O O . VAL A 1 83 ? -11.977 6.505 1.897 1.00 96.25 83 VAL A O 1
ATOM 651 N N . SER A 1 84 ? -13.910 6.904 2.953 1.00 97.25 84 SER A N 1
ATOM 652 C CA . SER A 1 84 ? -13.483 8.197 3.497 1.00 97.25 84 SER A CA 1
ATOM 653 C C . SER A 1 84 ? -12.527 7.993 4.670 1.00 97.25 84 SER A C 1
ATOM 655 O O . SER A 1 84 ? -12.963 7.824 5.812 1.00 97.25 84 SER A O 1
ATOM 657 N N . MET A 1 85 ? -11.220 8.067 4.416 1.00 97.75 85 MET A N 1
ATOM 658 C CA . MET A 1 85 ? -10.207 7.895 5.464 1.00 97.75 85 MET A CA 1
ATOM 659 C C . MET A 1 85 ? -10.274 8.982 6.527 1.00 97.75 85 MET A C 1
ATOM 661 O O . MET A 1 85 ? -9.965 8.738 7.686 1.00 97.75 85 MET A O 1
ATOM 665 N N . ARG A 1 86 ? -10.799 10.160 6.178 1.00 96.69 86 ARG A N 1
ATOM 666 C CA . ARG A 1 86 ? -11.101 11.217 7.148 1.00 96.69 86 ARG A CA 1
ATOM 667 C C . ARG A 1 86 ? -12.201 10.813 8.128 1.00 96.69 86 ARG A C 1
ATOM 669 O O . ARG A 1 86 ? -12.169 11.206 9.290 1.00 96.69 86 ARG A O 1
ATOM 676 N N . ALA A 1 87 ? -13.223 10.101 7.658 1.00 97.75 87 ALA A N 1
ATOM 677 C CA . ALA A 1 87 ? -14.284 9.612 8.531 1.00 97.75 87 ALA A CA 1
ATOM 678 C C . ALA A 1 87 ? -13.789 8.439 9.386 1.00 97.75 87 ALA A C 1
ATOM 680 O O . ALA A 1 87 ? -14.141 8.364 10.562 1.00 97.75 87 ALA A O 1
ATOM 681 N N . VAL A 1 88 ? -12.954 7.564 8.813 1.00 97.06 88 VAL A N 1
ATOM 682 C CA . VAL A 1 88 ? -12.328 6.453 9.541 1.00 97.06 88 VAL A CA 1
ATOM 683 C C . VAL A 1 88 ? -11.384 6.978 10.622 1.00 97.06 88 VAL A C 1
ATOM 685 O O . VAL A 1 88 ? -11.527 6.565 11.765 1.00 97.06 88 VAL A O 1
ATOM 688 N N . SER A 1 89 ? -10.514 7.950 10.330 1.00 96.69 89 SER A N 1
ATOM 689 C CA . SER A 1 89 ? -9.547 8.488 11.303 1.00 96.69 89 SER A CA 1
ATOM 690 C C . SER A 1 89 ? -10.209 9.128 12.526 1.00 96.69 89 SER A C 1
ATOM 692 O O . SER A 1 89 ? -9.634 9.151 13.603 1.00 96.69 89 SER A O 1
ATOM 694 N N . ARG A 1 90 ? -11.442 9.630 12.384 1.00 96.44 90 ARG A N 1
ATOM 695 C CA . ARG A 1 90 ? -12.231 10.189 13.498 1.00 96.44 90 ARG A CA 1
ATOM 696 C C . ARG A 1 90 ? -12.883 9.129 14.387 1.00 96.44 90 ARG A C 1
ATOM 698 O O . ARG A 1 90 ? -13.383 9.475 15.452 1.00 96.44 90 ARG A O 1
ATOM 705 N N . ARG A 1 91 ? -12.978 7.885 13.914 1.00 96.62 91 ARG A N 1
ATOM 706 C CA . ARG A 1 91 ? -13.659 6.774 14.601 1.00 96.62 91 ARG A CA 1
ATOM 707 C C . ARG A 1 91 ? -12.694 5.694 15.069 1.00 96.62 91 ARG A C 1
ATOM 709 O O . ARG A 1 91 ? -12.988 5.017 16.045 1.00 96.62 91 ARG A O 1
ATOM 716 N N . ALA A 1 92 ? -11.592 5.507 14.354 1.00 94.19 92 ALA A N 1
ATOM 717 C CA . ALA A 1 92 ? -10.552 4.566 14.714 1.00 94.19 92 ALA A CA 1
ATOM 718 C C . ALA A 1 92 ? -9.877 5.028 16.007 1.00 94.19 92 ALA A C 1
ATOM 720 O O . ALA A 1 92 ? -9.425 6.166 16.110 1.00 94.19 92 ALA A O 1
ATOM 721 N N . VAL A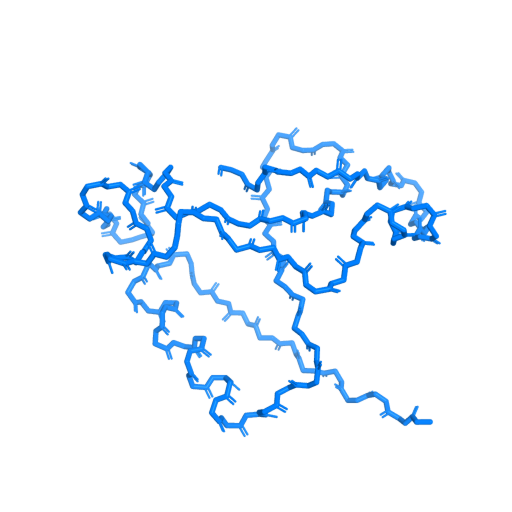 1 93 ? -9.819 4.130 16.984 1.00 93.38 93 VAL A N 1
ATOM 722 C CA . VAL A 1 93 ? -9.117 4.340 18.247 1.00 93.38 93 VAL A CA 1
ATOM 723 C C . VAL A 1 93 ? -8.175 3.164 18.426 1.00 93.38 93 VAL A C 1
ATOM 725 O O . VAL A 1 93 ? -8.615 2.016 18.462 1.00 93.38 93 VAL A O 1
ATOM 728 N N . VAL A 1 94 ? -6.884 3.464 18.514 1.00 93.62 94 VAL A N 1
ATOM 729 C CA . VAL A 1 94 ? -5.835 2.498 18.833 1.00 93.62 94 VAL A CA 1
ATOM 730 C C . VAL A 1 94 ? -5.168 2.995 20.107 1.00 93.62 94 VAL A C 1
ATOM 732 O O . VAL A 1 94 ? -4.713 4.136 20.170 1.00 93.62 94 VAL A O 1
ATOM 735 N N . GLU A 1 95 ? -5.180 2.174 21.155 1.00 95.06 95 GLU A N 1
ATOM 736 C CA . GLU A 1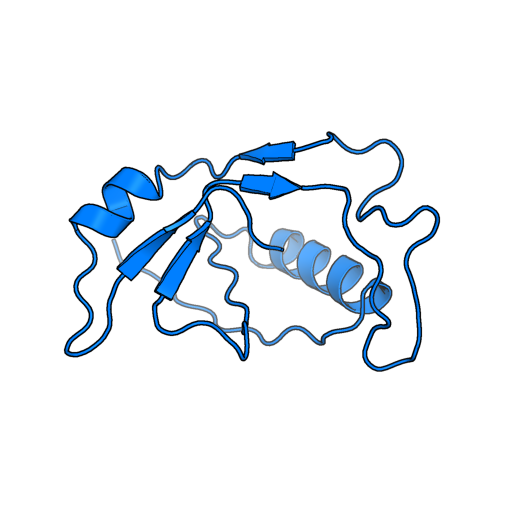 95 ? -4.658 2.578 22.459 1.00 95.06 95 GLU A CA 1
ATOM 737 C C . GLU A 1 95 ? -3.175 2.959 22.351 1.00 95.06 95 GLU A C 1
ATOM 739 O O . GLU A 1 95 ? -2.356 2.191 21.851 1.00 95.06 95 GLU A O 1
ATOM 744 N N . GLY A 1 96 ? -2.841 4.174 22.794 1.00 93.88 96 GLY A N 1
ATOM 745 C CA . GLY A 1 96 ? -1.469 4.681 22.787 1.00 93.88 96 GLY A CA 1
ATOM 746 C C . GLY A 1 96 ? -0.905 5.065 21.414 1.00 93.88 96 GLY A C 1
ATOM 747 O O . GLY A 1 96 ? 0.278 5.389 21.344 1.00 93.88 96 GLY A O 1
ATOM 748 N N . VAL A 1 97 ? -1.708 5.062 20.340 1.00 94.88 97 VAL A N 1
ATOM 749 C CA . VAL A 1 97 ? -1.242 5.381 18.979 1.00 94.88 97 VAL A CA 1
ATOM 750 C C . VAL A 1 97 ? -2.130 6.445 18.335 1.00 94.88 97 VAL A C 1
ATOM 752 O O . VAL A 1 97 ? -3.348 6.298 18.252 1.00 94.88 97 VAL A O 1
ATOM 755 N N . GLU A 1 98 ? -1.515 7.526 17.852 1.00 96.25 98 GLU A N 1
ATOM 756 C CA . GLU A 1 98 ? -2.218 8.548 17.074 1.00 96.25 98 GLU A CA 1
ATOM 757 C C . GLU A 1 98 ? -2.649 7.980 15.715 1.00 96.25 98 GLU A C 1
ATOM 759 O O . GLU A 1 98 ? -1.870 7.309 15.037 1.00 96.25 98 GLU A O 1
ATOM 764 N N . VAL A 1 99 ? -3.888 8.266 15.305 1.00 97.50 99 VAL A N 1
ATOM 765 C CA . VAL A 1 99 ? -4.418 7.907 13.984 1.00 97.50 99 VAL A CA 1
ATOM 766 C C . VAL A 1 99 ? -4.741 9.184 13.219 1.00 97.50 99 VAL A C 1
ATOM 768 O O . VAL A 1 99 ? -5.606 9.965 13.620 1.00 97.50 99 VAL A O 1
ATOM 771 N N . ALA A 1 100 ? -4.067 9.387 12.092 1.00 96.25 100 ALA A N 1
ATOM 772 C CA . ALA A 1 100 ? -4.158 10.591 11.281 1.00 96.25 100 ALA A CA 1
ATOM 773 C C . ALA A 1 100 ? -4.653 10.287 9.861 1.00 96.25 100 ALA A C 1
ATOM 775 O O . ALA A 1 100 ? -4.545 9.178 9.346 1.00 96.25 100 ALA A O 1
ATOM 776 N N . PHE A 1 101 ? -5.229 11.298 9.219 1.00 96.50 101 PHE A N 1
ATOM 777 C CA . PHE A 1 101 ? -5.646 11.252 7.819 1.00 96.50 101 PHE A CA 1
ATOM 778 C C . PHE A 1 101 ? -4.558 11.862 6.937 1.00 96.50 101 PHE A C 1
ATOM 780 O O . PHE A 1 101 ? -4.071 12.948 7.256 1.00 96.50 101 PHE A O 1
ATOM 787 N N . SER A 1 102 ? -4.272 11.236 5.797 1.00 96.50 102 SER A N 1
ATOM 788 C CA . SER A 1 102 ? -3.327 11.748 4.803 1.00 96.50 102 SER A CA 1
ATOM 789 C C . SER A 1 102 ? -3.890 11.655 3.376 1.00 96.50 102 SER A C 1
ATOM 791 O O . SER A 1 102 ? -4.890 10.985 3.099 1.00 96.50 102 SER A O 1
ATOM 793 N N . ARG A 1 103 ? -3.297 12.438 2.472 1.00 96.12 103 ARG A N 1
ATOM 794 C CA . ARG A 1 103 ? -3.563 12.443 1.020 1.00 96.12 103 ARG A CA 1
ATOM 795 C C . ARG A 1 103 ? -2.293 12.105 0.238 1.00 96.12 103 ARG A C 1
ATOM 797 O O . ARG A 1 103 ? -2.187 12.448 -0.937 1.00 96.12 103 ARG A O 1
ATOM 804 N N . ASP A 1 104 ? -1.318 11.531 0.920 1.00 93.56 104 ASP A N 1
ATOM 805 C CA . ASP A 1 104 ? 0.018 11.337 0.404 1.00 93.56 104 ASP A CA 1
ATOM 806 C C . ASP A 1 104 ? 0.628 10.109 1.066 1.00 93.56 104 ASP A C 1
ATOM 808 O O . ASP A 1 104 ? 1.003 10.156 2.236 1.00 93.56 104 ASP A O 1
ATOM 812 N N . ALA A 1 105 ? 0.669 9.013 0.312 1.00 91.50 105 ALA A N 1
ATOM 813 C CA . ALA A 1 105 ? 1.162 7.724 0.778 1.00 91.50 105 ALA A CA 1
ATOM 814 C C . ALA A 1 105 ? 2.685 7.568 0.614 1.00 91.50 105 ALA A C 1
ATOM 816 O O . ALA A 1 105 ? 3.205 6.483 0.879 1.00 91.50 105 ALA A O 1
ATOM 817 N N . GLY A 1 106 ? 3.367 8.618 0.142 1.00 88.31 106 GLY A N 1
ATOM 818 C CA . GLY A 1 106 ? 4.742 8.572 -0.357 1.00 88.31 106 GLY A CA 1
ATOM 819 C C . GLY A 1 106 ? 4.848 9.137 -1.765 1.00 88.31 106 GLY A C 1
ATOM 820 O O . GLY A 1 106 ? 3.885 8.966 -2.553 1.00 88.31 106 GLY A O 1
#